Protein AF-A0AA48LGH1-F1 (afdb_monomer_lite)

Structure (mmCIF, N/CA/C/O backbone):
data_AF-A0AA48LGH1-F1
#
_entry.id   AF-A0AA48LGH1-F1
#
loop_
_atom_site.group_PDB
_atom_site.id
_atom_site.type_symbol
_atom_site.label_atom_id
_atom_site.label_alt_id
_atom_site.label_comp_id
_atom_site.label_asym_id
_atom_site.label_entity_id
_atom_site.label_seq_id
_atom_site.pdbx_PDB_ins_code
_atom_site.Cartn_x
_atom_site.Cartn_y
_atom_site.Cartn_z
_atom_site.occupancy
_atom_site.B_iso_or_equiv
_atom_site.auth_seq_id
_atom_site.auth_comp_id
_atom_site.auth_asym_id
_atom_site.auth_atom_id
_atom_site.pdbx_PDB_model_num
ATOM 1 N N . MET A 1 1 ? -14.215 4.018 -11.846 1.00 42.94 1 MET A N 1
ATOM 2 C CA . MET A 1 1 ? -12.883 3.856 -12.486 1.00 42.94 1 MET A CA 1
ATOM 3 C C . MET A 1 1 ? -11.956 3.042 -11.582 1.00 42.94 1 MET A C 1
ATOM 5 O O . MET A 1 1 ? -11.681 3.469 -10.468 1.00 42.94 1 MET A O 1
ATOM 9 N N . ARG A 1 2 ? -11.565 1.830 -12.003 1.00 57.16 2 ARG A N 1
ATOM 10 C CA . ARG A 1 2 ? -10.890 0.808 -11.172 1.00 57.16 2 ARG A CA 1
ATOM 11 C C . ARG A 1 2 ? -9.364 0.807 -11.416 1.00 57.16 2 ARG A C 1
ATOM 13 O O . ARG A 1 2 ? -8.926 0.968 -12.551 1.00 57.16 2 ARG A O 1
ATOM 20 N N . ASP A 1 3 ? -8.583 0.688 -10.341 1.00 57.31 3 ASP A N 1
ATOM 21 C CA . ASP A 1 3 ? -7.108 0.754 -10.309 1.00 57.31 3 ASP A CA 1
ATOM 22 C C . ASP A 1 3 ? -6.457 -0.442 -11.031 1.00 57.31 3 ASP A C 1
ATOM 24 O O . ASP A 1 3 ? -7.074 -1.501 -11.119 1.00 57.31 3 ASP A O 1
ATOM 28 N N . GLN A 1 4 ? -5.208 -0.312 -11.502 1.00 72.06 4 GLN A N 1
ATOM 29 C CA . GLN A 1 4 ? -4.518 -1.402 -12.219 1.00 72.06 4 GLN A CA 1
ATOM 30 C C . GLN A 1 4 ? -3.741 -2.360 -11.309 1.00 72.06 4 GLN A C 1
ATOM 32 O O . GLN A 1 4 ? -3.658 -3.547 -11.608 1.00 72.06 4 GLN A O 1
ATOM 37 N N . ILE A 1 5 ? -3.180 -1.853 -10.210 1.00 77.88 5 ILE A N 1
ATOM 38 C CA . ILE A 1 5 ? -2.507 -2.659 -9.188 1.00 77.88 5 ILE A CA 1
ATOM 39 C C . ILE A 1 5 ? -2.965 -2.142 -7.844 1.00 77.88 5 ILE A C 1
ATOM 41 O O . ILE A 1 5 ? -2.937 -0.933 -7.590 1.00 77.88 5 ILE A O 1
ATOM 45 N N . HIS A 1 6 ? -3.370 -3.062 -6.988 1.00 77.81 6 HIS A N 1
ATOM 46 C CA . HIS A 1 6 ? -3.708 -2.761 -5.621 1.00 77.81 6 HIS A CA 1
ATOM 47 C C . HIS A 1 6 ? -3.316 -3.923 -4.730 1.00 77.81 6 HIS A C 1
ATOM 49 O O . HIS A 1 6 ? -3.309 -5.068 -5.172 1.00 77.81 6 HIS A O 1
ATOM 55 N N . VAL A 1 7 ? -3.043 -3.616 -3.468 1.00 74.00 7 VAL A N 1
ATOM 56 C CA . VAL A 1 7 ? -2.908 -4.645 -2.444 1.00 74.00 7 VAL A CA 1
ATOM 57 C C . VAL A 1 7 ? -3.969 -4.420 -1.379 1.00 74.00 7 VAL A C 1
ATOM 59 O O . VAL A 1 7 ? -4.185 -3.291 -0.919 1.00 74.00 7 VAL A O 1
ATOM 62 N N . LYS A 1 8 ? -4.666 -5.505 -1.042 1.00 72.88 8 LYS A N 1
ATOM 63 C CA . LYS A 1 8 ? -5.611 -5.598 0.067 1.00 72.88 8 LYS A CA 1
ATOM 64 C C . LYS A 1 8 ? -4.950 -6.419 1.168 1.00 72.88 8 LYS A C 1
ATOM 66 O O . LYS A 1 8 ? -4.263 -7.395 0.893 1.00 72.88 8 LYS A O 1
ATOM 71 N N . ILE A 1 9 ? -5.155 -6.013 2.416 1.00 63.50 9 ILE A N 1
ATOM 72 C CA . ILE A 1 9 ? -4.633 -6.760 3.555 1.00 63.50 9 ILE A CA 1
ATOM 73 C C . ILE A 1 9 ? -5.595 -7.903 3.883 1.00 63.50 9 ILE A C 1
ATOM 75 O O . ILE A 1 9 ? -6.628 -7.688 4.509 1.00 63.50 9 ILE A O 1
ATOM 79 N N . GLU A 1 10 ? -5.260 -9.109 3.433 1.00 59.66 10 GLU A N 1
ATOM 80 C CA . GLU A 1 10 ? -5.999 -10.336 3.755 1.00 59.66 10 GLU A CA 1
ATOM 81 C C . GLU A 1 10 ? -5.718 -10.811 5.191 1.00 59.66 10 GLU A C 1
ATOM 83 O O . GLU A 1 10 ? -4.609 -10.633 5.702 1.00 59.66 10 GLU A O 1
ATOM 88 N N . GLY A 1 11 ? -6.721 -11.414 5.840 1.00 57.34 11 GLY A N 1
ATOM 89 C CA . GLY A 1 11 ? -6.654 -11.895 7.232 1.00 57.34 11 GLY A CA 1
ATOM 90 C C . GLY A 1 11 ? -7.161 -10.900 8.282 1.00 57.34 11 GLY A C 1
ATOM 91 O O . GLY A 1 11 ? -7.438 -11.281 9.415 1.00 57.34 11 GLY A O 1
ATOM 92 N N . VAL A 1 12 ? -7.373 -9.640 7.897 1.00 61.62 12 VAL A N 1
ATOM 93 C CA . VAL A 1 12 ? -7.975 -8.623 8.774 1.00 61.62 12 VAL A CA 1
ATOM 94 C C . VAL A 1 12 ? -9.488 -8.831 8.915 1.00 61.62 12 VAL A C 1
ATOM 96 O O . VAL A 1 12 ? -10.079 -8.363 9.872 1.00 61.62 12 VAL A O 1
ATOM 99 N N . GLU A 1 13 ? -10.133 -9.577 8.019 1.00 63.31 13 GLU A N 1
ATOM 100 C CA . GLU A 1 13 ? -11.598 -9.719 7.965 1.00 63.31 13 GLU A CA 1
ATOM 101 C C . GLU A 1 13 ? -12.197 -10.347 9.233 1.00 63.31 13 GLU A C 1
ATOM 103 O O . GLU A 1 13 ? -13.171 -9.821 9.770 1.00 63.31 13 GLU A O 1
ATOM 108 N N . LYS A 1 14 ? -11.562 -11.399 9.773 1.00 63.12 14 LYS A N 1
ATOM 109 C CA . LYS A 1 14 ? -11.971 -12.010 11.051 1.00 63.12 14 LYS A CA 1
ATOM 110 C C . LYS A 1 14 ? -11.767 -11.053 12.229 1.00 63.12 14 LYS A C 1
ATOM 112 O O . LYS A 1 14 ? -12.632 -10.939 13.089 1.00 63.12 14 LYS A O 1
ATOM 117 N N . ALA A 1 15 ? -10.654 -10.316 12.243 1.00 63.03 15 ALA A N 1
ATOM 118 C CA . ALA A 1 15 ? -10.395 -9.309 13.273 1.00 63.03 15 ALA A CA 1
ATOM 119 C C . ALA A 1 15 ? -11.411 -8.154 13.198 1.00 63.03 15 ALA A C 1
ATOM 121 O O . ALA A 1 15 ? -11.920 -7.704 14.219 1.00 63.03 15 ALA A O 1
ATOM 122 N N . VAL A 1 16 ? -11.749 -7.709 11.986 1.00 61.88 16 VAL A N 1
ATOM 123 C CA . VAL A 1 16 ? -12.717 -6.639 11.707 1.00 61.88 16 VAL A CA 1
ATOM 1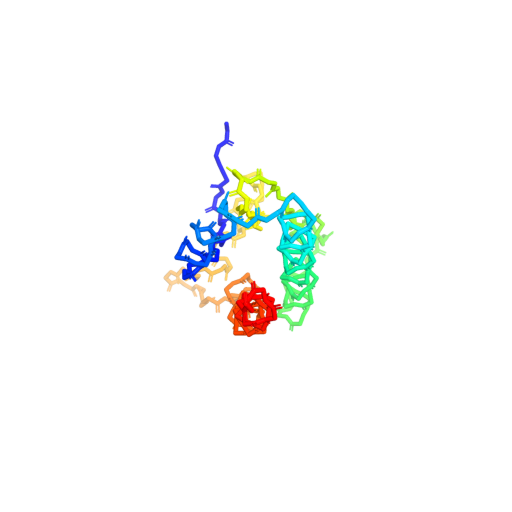24 C C . VAL A 1 16 ? -14.124 -7.007 12.150 1.00 61.88 16 VAL A C 1
ATOM 126 O O . VAL A 1 16 ? -14.825 -6.145 12.676 1.00 61.88 16 VAL A O 1
ATOM 129 N N . PHE A 1 17 ? -14.532 -8.265 11.972 1.00 60.84 17 PHE A N 1
ATOM 130 C CA . PHE A 1 17 ? -15.820 -8.747 12.465 1.00 60.84 17 PHE A CA 1
ATOM 131 C C . PHE A 1 17 ? -15.937 -8.566 13.986 1.00 60.84 17 PHE A C 1
ATOM 133 O O . PHE A 1 17 ? -16.909 -7.980 14.457 1.00 60.84 17 PHE A O 1
ATOM 140 N N . ASN A 1 18 ? -14.892 -8.931 14.732 1.00 65.31 18 ASN A N 1
ATOM 141 C CA . ASN A 1 18 ? -14.860 -8.758 16.186 1.00 65.31 18 ASN A CA 1
ATOM 142 C C . ASN A 1 18 ? -14.828 -7.274 16.593 1.00 65.31 18 ASN A C 1
ATOM 144 O O . ASN A 1 18 ? -15.471 -6.887 17.562 1.00 65.31 18 ASN A O 1
ATOM 148 N N . PHE A 1 19 ? -14.153 -6.406 15.827 1.00 65.06 19 PHE A N 1
ATOM 149 C CA . PHE A 1 19 ? -14.154 -4.962 16.102 1.00 65.06 19 PHE A CA 1
ATOM 150 C C . PHE A 1 19 ? -15.515 -4.294 15.906 1.00 65.06 19 PHE A C 1
ATOM 152 O O . PHE A 1 19 ? -15.817 -3.353 16.636 1.00 65.06 19 PHE A O 1
ATOM 159 N N . LYS A 1 20 ? -16.356 -4.768 14.977 1.00 62.97 20 LYS A N 1
ATOM 160 C CA . LYS A 1 20 ? -17.717 -4.227 14.806 1.00 62.97 20 LYS A CA 1
ATOM 161 C C . LYS A 1 20 ? -18.602 -4.432 16.040 1.00 62.97 20 LYS A C 1
ATOM 163 O O . LYS A 1 20 ? -19.533 -3.659 16.232 1.00 62.97 20 LYS A O 1
ATOM 168 N N . GLN A 1 21 ? -18.298 -5.437 16.861 1.00 65.69 21 GLN A N 1
ATOM 169 C CA . GLN A 1 21 ? -18.999 -5.723 18.116 1.00 65.69 21 GLN A CA 1
ATOM 170 C C . GLN A 1 21 ? -18.377 -5.018 19.333 1.00 65.69 21 GLN A C 1
ATOM 172 O O . GLN A 1 21 ? -18.967 -5.015 20.407 1.00 65.69 21 GLN A O 1
ATOM 177 N N . LEU A 1 22 ? -17.199 -4.405 19.176 1.00 68.38 22 LEU A N 1
ATOM 178 C CA . LEU A 1 22 ? -16.522 -3.653 20.232 1.00 68.38 22 LEU A CA 1
ATOM 179 C C . LEU A 1 22 ? -16.971 -2.185 20.264 1.00 68.38 22 LEU A C 1
ATOM 181 O O . LEU A 1 22 ? -17.486 -1.644 19.285 1.00 68.38 22 LEU A O 1
ATOM 185 N N . GLU A 1 23 ? -16.715 -1.527 21.393 1.00 72.81 23 GLU A N 1
ATOM 186 C CA . GLU A 1 23 ? -17.019 -0.114 21.640 1.00 72.81 23 GLU A CA 1
ATOM 187 C C . GLU A 1 23 ? -16.473 0.826 20.547 1.00 72.81 23 GLU A C 1
ATOM 189 O O . GLU A 1 23 ? -15.389 0.614 19.989 1.00 72.81 23 GLU A O 1
ATOM 194 N N . LYS A 1 24 ? -17.188 1.935 20.296 1.00 77.44 24 LYS A N 1
ATOM 195 C CA . LYS A 1 24 ? -16.848 2.947 19.271 1.00 77.44 24 LYS A CA 1
ATOM 196 C C . LYS A 1 24 ? -15.401 3.455 19.360 1.00 77.44 24 LYS A C 1
ATOM 198 O O . LYS A 1 24 ? -14.801 3.782 18.337 1.00 77.44 24 LYS A O 1
ATOM 203 N N . GLN A 1 25 ? -14.819 3.499 20.558 1.00 75.69 25 GLN A N 1
ATOM 204 C CA . GLN A 1 25 ? -13.441 3.945 20.763 1.00 75.69 25 GLN A CA 1
ATOM 205 C C . GLN A 1 25 ? -12.417 2.953 20.185 1.00 75.69 25 GLN A C 1
ATOM 207 O O . GLN A 1 25 ? -11.559 3.341 19.393 1.00 75.69 25 GLN A O 1
ATOM 212 N N . LYS A 1 26 ? -12.579 1.650 20.455 1.00 77.00 26 LYS A N 1
ATOM 213 C CA . LYS A 1 26 ? -11.724 0.584 19.893 1.00 77.00 26 LYS A CA 1
ATOM 214 C C . LYS A 1 26 ? -11.865 0.487 18.374 1.00 77.00 26 LYS A C 1
ATOM 216 O O . LYS A 1 26 ? -10.897 0.216 17.665 1.00 77.00 26 LYS A O 1
ATOM 221 N N . GLN A 1 27 ? -13.064 0.758 17.861 1.00 78.75 27 GLN A N 1
ATOM 222 C CA . GLN A 1 27 ? -13.314 0.866 16.427 1.00 78.75 27 GLN A CA 1
ATOM 223 C C . GLN A 1 27 ? -12.507 2.001 15.780 1.00 78.75 27 GLN A C 1
ATOM 225 O O . GLN A 1 27 ? -11.889 1.789 14.733 1.00 78.75 27 GLN A O 1
ATOM 230 N N . ALA A 1 28 ? -12.488 3.185 16.398 1.00 83.56 28 ALA A N 1
ATOM 231 C CA . ALA A 1 28 ? -11.719 4.329 15.915 1.00 83.56 28 ALA A CA 1
ATOM 232 C C . ALA A 1 28 ? -10.205 4.055 15.944 1.00 83.56 28 ALA A C 1
ATOM 234 O O . ALA A 1 28 ? -9.504 4.358 14.972 1.00 83.56 28 ALA A O 1
ATOM 235 N N . ASP A 1 29 ? -9.712 3.408 17.001 1.00 84.94 29 ASP A N 1
ATOM 236 C CA . ASP A 1 29 ? -8.303 3.024 17.123 1.00 84.94 29 ASP A CA 1
ATOM 237 C C . ASP A 1 29 ? -7.887 2.009 16.052 1.00 84.94 29 ASP A C 1
ATOM 239 O O . ASP A 1 29 ? -6.878 2.205 15.368 1.00 84.94 29 ASP A O 1
ATOM 243 N N . ALA A 1 30 ? -8.706 0.981 15.809 1.00 82.94 30 ALA A N 1
ATOM 244 C CA . ALA A 1 30 ? -8.462 0.019 14.737 1.00 82.94 30 ALA A CA 1
ATOM 245 C C . ALA A 1 30 ? -8.432 0.700 13.356 1.00 82.94 30 ALA A C 1
ATOM 247 O O . ALA A 1 30 ? -7.548 0.432 12.537 1.00 82.94 30 ALA A O 1
ATOM 248 N N . GLN A 1 31 ? -9.353 1.634 13.087 1.00 84.81 31 GLN A N 1
ATOM 249 C CA . GLN A 1 31 ? -9.348 2.408 11.840 1.00 84.81 31 GLN A CA 1
ATOM 250 C C . GLN A 1 31 ? -8.098 3.286 11.697 1.00 84.81 31 GLN A C 1
ATOM 252 O O . GLN A 1 31 ? -7.559 3.413 10.590 1.00 84.81 31 GLN A O 1
ATOM 257 N N . LYS A 1 32 ? -7.618 3.877 12.797 1.00 88.94 32 LYS A N 1
ATOM 258 C CA . LYS A 1 32 ? -6.391 4.680 12.832 1.00 88.94 32 LYS A CA 1
ATOM 259 C C . LYS A 1 32 ? -5.167 3.824 12.515 1.00 88.94 32 LYS A C 1
ATOM 261 O O . LYS A 1 32 ? -4.352 4.232 11.685 1.00 88.94 32 LYS A O 1
ATOM 266 N N . GLU A 1 33 ? -5.062 2.631 13.092 1.00 89.12 33 GLU A N 1
ATOM 267 C CA . GLU A 1 33 ? -3.959 1.706 12.805 1.00 89.12 33 GLU A CA 1
ATOM 268 C C . GLU A 1 33 ? -3.989 1.184 11.367 1.00 89.12 33 GLU A C 1
ATOM 270 O O . GLU A 1 33 ? -2.955 1.158 10.700 1.00 89.12 33 GLU A O 1
ATOM 275 N N . LEU A 1 34 ? -5.168 0.881 10.822 1.00 88.62 34 LEU A N 1
ATOM 276 C CA . LEU A 1 34 ? -5.302 0.501 9.413 1.00 88.62 34 LEU A CA 1
ATOM 277 C C . LEU A 1 34 ? -4.860 1.622 8.463 1.00 88.62 34 LEU A C 1
ATOM 279 O O . LEU A 1 34 ? -4.162 1.370 7.476 1.00 88.62 34 LEU A O 1
ATOM 283 N N . LYS A 1 35 ? -5.220 2.874 8.774 1.00 90.75 35 LYS A N 1
ATOM 284 C CA . LYS A 1 35 ? -4.775 4.047 8.011 1.00 90.75 35 LYS A CA 1
ATOM 285 C C . LYS A 1 35 ? -3.254 4.197 8.068 1.00 90.75 35 LYS A C 1
ATOM 287 O O . LYS A 1 35 ? -2.632 4.410 7.025 1.00 90.75 35 LYS A O 1
ATOM 292 N N . LYS A 1 36 ? -2.654 4.063 9.257 1.00 92.25 36 LYS A N 1
ATOM 293 C CA . LYS A 1 36 ? -1.195 4.115 9.447 1.00 92.25 36 LYS A CA 1
ATOM 294 C C . LYS A 1 36 ? -0.489 3.006 8.673 1.00 92.25 36 LYS A C 1
ATOM 296 O O . LYS A 1 36 ? 0.467 3.289 7.957 1.00 92.25 36 LYS A O 1
ATOM 301 N N . ALA A 1 37 ? -0.987 1.773 8.738 1.00 91.44 37 ALA A N 1
ATOM 302 C CA . ALA A 1 37 ? -0.425 0.655 7.989 1.00 91.44 37 ALA A CA 1
ATOM 303 C C . ALA A 1 37 ? -0.477 0.908 6.475 1.00 91.44 37 ALA A C 1
ATOM 305 O O . ALA A 1 37 ? 0.526 0.737 5.787 1.00 91.44 37 ALA A O 1
ATOM 306 N N . ALA A 1 38 ? -1.596 1.415 5.949 1.00 92.69 38 ALA A N 1
ATOM 307 C CA . ALA A 1 38 ? -1.690 1.790 4.538 1.00 92.69 38 ALA A CA 1
ATOM 308 C C . ALA A 1 38 ? -0.696 2.906 4.153 1.00 92.69 38 ALA A C 1
ATOM 310 O O . ALA A 1 38 ? -0.095 2.863 3.076 1.00 92.69 38 ALA A O 1
ATOM 311 N N . GLN A 1 39 ? -0.496 3.902 5.023 1.00 94.12 39 GLN A N 1
ATOM 312 C CA . GLN A 1 39 ? 0.504 4.956 4.820 1.00 94.12 39 GLN A CA 1
ATOM 313 C C . GLN A 1 39 ? 1.937 4.411 4.854 1.00 94.12 39 GLN A C 1
ATOM 315 O O . GLN A 1 39 ? 2.753 4.815 4.024 1.00 94.12 39 GLN A O 1
ATOM 320 N N . SER A 1 40 ? 2.226 3.471 5.754 1.00 94.62 40 SER A N 1
ATOM 321 C CA . SER A 1 40 ? 3.520 2.793 5.848 1.00 94.62 40 SER A CA 1
ATOM 322 C C . SER A 1 40 ? 3.812 1.970 4.591 1.00 94.62 40 SER A C 1
ATOM 324 O O . SER A 1 40 ? 4.850 2.164 3.961 1.00 94.62 40 SER A O 1
ATOM 326 N N . ILE A 1 41 ? 2.844 1.174 4.114 1.00 94.69 41 ILE A N 1
ATOM 327 C CA . ILE A 1 41 ? 2.950 0.447 2.836 1.00 94.69 41 ILE A CA 1
ATOM 328 C C . ILE A 1 41 ? 3.240 1.422 1.696 1.00 94.69 41 ILE A C 1
ATOM 330 O O . ILE A 1 41 ? 4.148 1.191 0.903 1.00 94.69 41 ILE A O 1
ATOM 334 N N . ARG A 1 42 ? 2.519 2.548 1.616 1.00 94.88 42 ARG A N 1
ATOM 335 C CA . ARG A 1 42 ? 2.784 3.580 0.601 1.00 94.88 42 ARG A CA 1
ATOM 336 C C . ARG A 1 42 ? 4.208 4.136 0.712 1.00 94.88 42 ARG A C 1
ATOM 338 O O . ARG A 1 42 ? 4.845 4.333 -0.321 1.00 94.88 42 ARG A O 1
ATOM 345 N N . LYS A 1 43 ? 4.701 4.423 1.920 1.00 95.44 43 LYS A N 1
ATOM 346 C CA . LYS A 1 43 ? 6.062 4.941 2.149 1.00 95.44 43 LYS A CA 1
ATOM 347 C C . LYS A 1 43 ? 7.113 3.926 1.694 1.00 95.44 43 LYS A C 1
ATOM 349 O O . LYS A 1 43 ? 7.983 4.278 0.900 1.00 95.44 43 LYS A O 1
ATOM 354 N N . ASN A 1 44 ? 6.973 2.673 2.113 1.00 95.25 44 ASN A N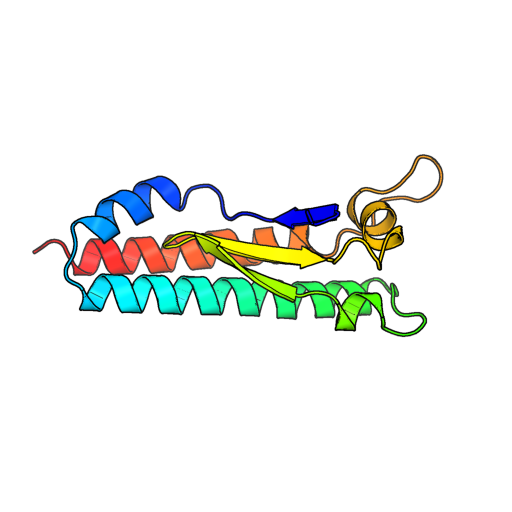 1
ATOM 355 C CA . ASN A 1 44 ? 7.889 1.590 1.760 1.00 95.25 44 ASN A CA 1
ATOM 356 C C . ASN A 1 44 ? 7.846 1.286 0.260 1.00 95.25 44 ASN A C 1
ATOM 358 O O . ASN A 1 44 ? 8.887 1.139 -0.368 1.00 95.25 44 ASN A O 1
ATOM 362 N N . ALA A 1 45 ? 6.666 1.313 -0.360 1.00 94.69 45 ALA A N 1
ATOM 363 C CA . ALA A 1 45 ? 6.535 1.129 -1.801 1.00 94.69 45 ALA A CA 1
ATOM 364 C C . ALA A 1 45 ? 7.265 2.231 -2.588 1.00 94.69 45 ALA A C 1
ATOM 366 O O . ALA A 1 45 ? 7.928 1.946 -3.582 1.00 94.69 45 ALA A O 1
ATOM 367 N N . LYS A 1 46 ? 7.221 3.489 -2.124 1.00 94.81 46 LYS A N 1
ATOM 368 C CA . LYS A 1 46 ? 8.012 4.580 -2.723 1.00 94.81 46 LYS A CA 1
ATOM 369 C C . LYS A 1 46 ? 9.516 4.379 -2.546 1.00 94.81 46 LYS A C 1
ATOM 371 O O . LYS A 1 46 ? 10.266 4.679 -3.472 1.00 94.81 46 LYS A O 1
ATOM 376 N N . ALA A 1 47 ? 9.952 3.892 -1.385 1.00 94.50 47 ALA A N 1
ATOM 377 C CA . ALA A 1 47 ? 11.355 3.566 -1.144 1.00 94.50 47 ALA A CA 1
ATOM 378 C C . ALA A 1 47 ? 11.825 2.438 -2.076 1.00 94.50 47 ALA A C 1
ATOM 380 O O . ALA A 1 47 ? 12.855 2.582 -2.726 1.00 94.50 47 ALA A O 1
ATOM 381 N N . ASN A 1 48 ? 11.014 1.393 -2.249 1.00 94.00 48 ASN A N 1
ATOM 382 C CA . ASN A 1 48 ? 11.296 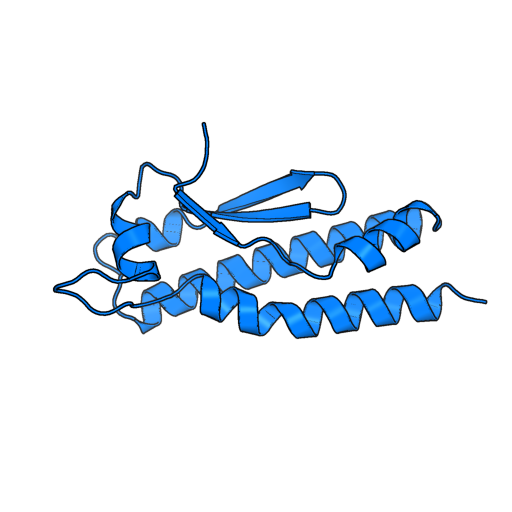0.287 -3.164 1.00 94.00 48 ASN A CA 1
ATOM 383 C C . ASN A 1 48 ? 11.419 0.752 -4.622 1.00 94.00 48 ASN A C 1
ATOM 385 O O . ASN A 1 48 ? 12.327 0.318 -5.324 1.00 94.00 48 ASN A O 1
ATOM 389 N N . VAL A 1 49 ? 10.552 1.666 -5.077 1.00 93.19 49 VAL A N 1
ATOM 390 C CA . VAL A 1 49 ? 10.660 2.272 -6.419 1.00 93.19 49 VAL A CA 1
ATOM 391 C C . VAL A 1 49 ? 12.018 2.952 -6.613 1.00 93.19 49 VAL A C 1
ATOM 393 O O . VAL A 1 49 ? 12.639 2.782 -7.660 1.00 93.19 49 VAL A O 1
ATOM 396 N N . ARG A 1 50 ? 12.499 3.691 -5.604 1.00 92.00 50 ARG A N 1
ATOM 397 C CA . ARG A 1 50 ? 13.809 4.360 -5.649 1.00 92.00 50 ARG A CA 1
ATOM 398 C C . ARG A 1 50 ? 14.958 3.356 -5.631 1.00 92.00 50 ARG A C 1
ATOM 400 O O . ARG A 1 50 ? 15.809 3.409 -6.507 1.00 92.00 50 ARG A O 1
ATOM 407 N N . ALA A 1 51 ? 14.933 2.413 -4.692 1.00 92.19 51 ALA A N 1
ATOM 408 C CA . ALA A 1 51 ? 15.973 1.399 -4.532 1.00 92.19 51 ALA A CA 1
ATOM 409 C C . ALA A 1 51 ? 16.139 0.514 -5.779 1.00 92.19 51 ALA A C 1
ATOM 411 O O . ALA A 1 51 ? 17.239 0.078 -6.089 1.00 92.19 51 ALA A O 1
ATOM 412 N N . LYS A 1 52 ? 15.054 0.275 -6.527 1.00 90.31 52 LYS A N 1
ATOM 413 C CA . LYS A 1 52 ? 15.063 -0.541 -7.753 1.00 90.31 52 LYS A CA 1
ATOM 414 C C . LYS A 1 52 ? 15.377 0.245 -9.031 1.00 90.31 52 LYS A C 1
ATOM 416 O O . LYS A 1 52 ? 15.242 -0.308 -10.125 1.00 90.31 52 LYS A O 1
ATOM 421 N N . GLY A 1 53 ? 15.738 1.525 -8.913 1.00 88.31 53 GLY A N 1
ATOM 422 C CA . GLY A 1 53 ? 16.051 2.382 -10.058 1.00 88.31 53 GLY A CA 1
ATOM 423 C C . GLY A 1 53 ? 14.856 2.635 -10.982 1.00 88.31 53 GLY A C 1
ATOM 424 O O . GLY A 1 53 ? 15.032 2.927 -12.158 1.00 88.31 53 GLY A O 1
ATOM 425 N N . LEU A 1 54 ? 13.620 2.526 -10.480 1.00 86.69 54 LEU A N 1
ATOM 426 C CA . LEU A 1 54 ? 12.390 2.745 -11.259 1.00 86.69 54 LEU A CA 1
ATOM 427 C C . LEU A 1 54 ? 12.012 4.237 -11.346 1.00 86.69 54 LEU A C 1
ATOM 429 O O . LEU A 1 54 ? 10.838 4.600 -11.463 1.00 86.69 54 LEU A O 1
ATOM 433 N N . VAL A 1 55 ? 13.005 5.117 -11.232 1.00 83.81 55 VAL A N 1
ATOM 434 C CA . VAL A 1 55 ? 12.837 6.567 -11.175 1.00 83.81 55 VAL A CA 1
ATOM 435 C C . VAL A 1 55 ? 13.378 7.153 -12.468 1.00 83.81 55 VAL A C 1
ATOM 437 O O . VAL A 1 55 ? 14.575 7.352 -12.606 1.00 83.81 55 VAL A O 1
ATOM 440 N N . ASN A 1 56 ? 12.476 7.412 -13.413 1.00 77.75 56 ASN A N 1
ATOM 441 C CA . ASN A 1 56 ? 12.779 8.246 -14.573 1.00 77.75 56 ASN A CA 1
ATOM 442 C C . ASN A 1 56 ? 12.357 9.696 -14.258 1.00 77.75 56 ASN A C 1
ATOM 444 O O . ASN A 1 56 ? 13.128 10.464 -13.702 1.00 77.75 56 ASN A O 1
ATOM 448 N N . THR A 1 57 ? 11.071 10.021 -14.404 1.00 83.69 57 THR A N 1
ATOM 449 C CA . THR A 1 57 ? 10.495 11.327 -14.005 1.00 83.69 57 THR A CA 1
ATOM 450 C C . THR A 1 57 ? 9.992 11.366 -12.552 1.00 83.69 57 THR A C 1
ATOM 452 O O . THR A 1 57 ? 9.453 12.365 -12.067 1.00 83.69 57 THR A O 1
ATOM 455 N N . GLY A 1 58 ? 10.085 10.233 -11.845 1.00 88.75 58 GLY A N 1
ATOM 456 C CA . GLY A 1 58 ? 9.520 10.036 -10.506 1.00 88.75 58 GLY A CA 1
ATOM 457 C C . GLY A 1 58 ? 7.995 9.878 -10.462 1.00 88.75 58 GLY A C 1
ATOM 458 O O . GLY A 1 58 ? 7.443 9.695 -9.371 1.00 88.75 58 GLY A O 1
ATOM 459 N N . GLU A 1 59 ? 7.314 9.891 -11.612 1.00 91.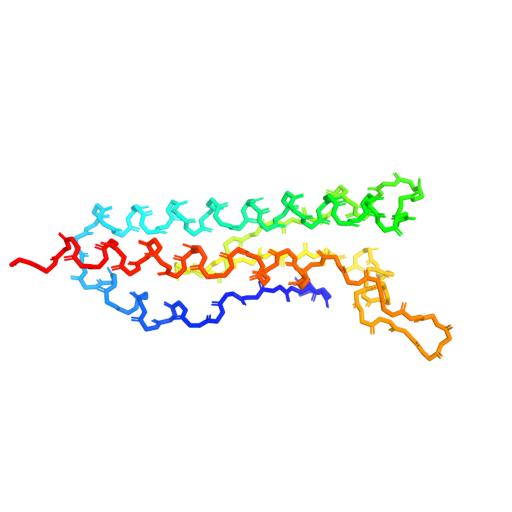19 59 GLU A N 1
ATOM 460 C CA . GLU A 1 59 ? 5.850 9.864 -11.713 1.00 91.19 59 GLU A CA 1
ATOM 461 C C . GLU A 1 59 ? 5.231 8.638 -11.020 1.00 91.19 59 GLU A C 1
ATOM 463 O O . GLU A 1 59 ? 4.244 8.771 -10.291 1.00 91.19 59 GLU A O 1
ATOM 468 N N . LEU A 1 60 ? 5.855 7.459 -11.135 1.00 91.19 60 LEU A N 1
ATOM 469 C CA . LEU A 1 60 ? 5.431 6.251 -10.421 1.00 91.19 60 LEU A CA 1
ATOM 470 C C . LEU A 1 60 ? 5.372 6.480 -8.903 1.00 91.19 60 LEU A C 1
ATOM 472 O O . LEU A 1 60 ? 4.334 6.269 -8.278 1.00 91.19 60 LEU A O 1
ATOM 476 N N . SER A 1 61 ? 6.456 6.990 -8.313 1.00 91.44 61 SER A N 1
ATOM 477 C CA . SER A 1 61 ? 6.552 7.223 -6.866 1.00 91.44 61 SER A CA 1
ATOM 478 C C . SER A 1 61 ? 5.578 8.302 -6.371 1.00 91.44 61 SER A C 1
ATOM 480 O O . SER A 1 61 ? 5.043 8.211 -5.261 1.00 91.44 61 SER A O 1
ATOM 482 N N . LYS A 1 62 ? 5.298 9.324 -7.192 1.00 93.00 62 LYS A N 1
ATOM 483 C CA . LYS A 1 62 ? 4.320 10.379 -6.884 1.00 93.00 62 LYS A CA 1
ATOM 484 C C . LYS A 1 62 ? 2.895 9.823 -6.852 1.00 93.00 62 LYS A C 1
ATOM 486 O O . LYS A 1 62 ? 2.085 10.267 -6.040 1.00 93.00 62 LYS A O 1
ATOM 491 N N . ASN A 1 63 ? 2.616 8.800 -7.659 1.00 94.19 63 ASN A N 1
ATOM 492 C CA . ASN A 1 63 ? 1.280 8.248 -7.863 1.00 94.19 63 ASN A CA 1
ATOM 493 C C . ASN A 1 63 ? 0.928 7.009 -7.040 1.00 94.19 63 ASN A C 1
ATOM 495 O O . ASN A 1 63 ? -0.194 6.525 -7.162 1.00 94.19 63 ASN A O 1
ATOM 499 N N . ILE A 1 64 ? 1.806 6.522 -6.163 1.00 94.06 64 ILE A N 1
ATOM 500 C CA . ILE A 1 64 ? 1.411 5.518 -5.166 1.00 94.06 64 ILE A CA 1
ATOM 501 C C . ILE A 1 64 ? 0.480 6.191 -4.152 1.00 94.06 64 ILE A C 1
ATOM 503 O O . ILE A 1 64 ? 0.906 7.045 -3.363 1.00 94.06 64 ILE A O 1
ATOM 507 N N . ARG A 1 65 ? -0.800 5.818 -4.193 1.00 93.50 65 ARG A N 1
ATOM 508 C CA . ARG A 1 65 ? -1.888 6.438 -3.429 1.00 93.50 65 ARG A CA 1
ATOM 509 C C . ARG A 1 65 ? -2.515 5.444 -2.465 1.00 93.50 65 ARG A C 1
ATOM 511 O O . ARG A 1 65 ? -2.406 4.232 -2.621 1.00 93.50 65 ARG A O 1
ATOM 518 N N . THR A 1 66 ? -3.199 5.986 -1.468 1.00 92.75 66 THR A N 1
ATOM 519 C CA . THR A 1 66 ? -4.022 5.228 -0.528 1.00 92.75 66 THR A CA 1
ATOM 520 C C . THR A 1 66 ? -5.463 5.708 -0.629 1.00 92.75 66 THR A C 1
ATOM 522 O O . THR A 1 66 ? -5.707 6.891 -0.861 1.00 92.75 66 THR A O 1
ATOM 525 N N . ARG A 1 67 ? -6.430 4.805 -0.472 1.00 89.56 67 ARG A N 1
ATOM 526 C CA . ARG A 1 67 ? -7.848 5.159 -0.324 1.00 89.56 67 ARG A CA 1
ATOM 527 C C . ARG A 1 67 ? -8.548 4.231 0.656 1.00 89.56 67 ARG A C 1
ATOM 529 O O . ARG A 1 67 ? -8.166 3.066 0.769 1.00 89.56 67 ARG A O 1
ATOM 536 N N . LYS A 1 68 ? -9.586 4.732 1.326 1.00 86.75 68 LYS A N 1
ATOM 537 C CA . LYS A 1 68 ? -10.535 3.885 2.057 1.00 86.75 68 LYS A CA 1
ATOM 538 C C . LYS A 1 68 ? -11.358 3.112 1.017 1.00 86.75 68 LYS A C 1
ATOM 540 O O . LYS A 1 68 ? -11.851 3.708 0.065 1.00 86.75 68 LYS A O 1
ATOM 545 N N . ALA A 1 69 ? -11.414 1.791 1.145 1.00 81.88 69 ALA A N 1
ATOM 546 C CA . ALA A 1 69 ? -12.149 0.901 0.241 1.00 81.88 69 ALA A CA 1
ATOM 547 C C . ALA A 1 69 ? -13.455 0.375 0.862 1.00 81.88 69 ALA A C 1
ATOM 549 O O . ALA A 1 69 ? -14.298 -0.145 0.144 1.00 81.88 69 ALA A O 1
ATOM 550 N N . GLY A 1 70 ? -13.608 0.517 2.178 1.00 78.44 70 GLY A N 1
ATOM 551 C CA . GLY A 1 70 ? -14.776 0.123 2.956 1.00 78.44 70 GLY A CA 1
ATOM 552 C C . GLY A 1 70 ? -14.491 0.332 4.440 1.00 78.44 70 GLY A C 1
ATOM 553 O O . GLY A 1 70 ? -13.413 0.819 4.808 1.00 78.44 70 GLY A O 1
ATOM 554 N N . ASP A 1 71 ? -15.430 -0.040 5.301 1.00 71.50 71 ASP A N 1
ATOM 555 C CA . ASP A 1 71 ? -15.179 -0.003 6.738 1.00 71.50 71 ASP A CA 1
ATOM 556 C C . ASP A 1 71 ? -14.096 -1.011 7.103 1.00 71.50 71 ASP A C 1
ATOM 558 O O . ASP A 1 71 ? -14.115 -2.168 6.684 1.00 71.50 71 ASP A O 1
ATOM 562 N N . TYR A 1 72 ? -13.085 -0.511 7.814 1.00 75.25 72 TYR A N 1
ATOM 563 C CA . TYR A 1 72 ? -11.865 -1.243 8.156 1.00 75.25 72 TYR A CA 1
ATOM 564 C C . TYR A 1 72 ? -11.082 -1.807 6.960 1.00 75.25 72 TYR A C 1
ATOM 566 O O . TYR A 1 72 ? -10.301 -2.745 7.100 1.00 75.25 72 TYR A O 1
ATOM 574 N N . SER A 1 73 ? -11.246 -1.216 5.776 1.00 81.12 73 SER A N 1
ATOM 575 C CA . SER A 1 73 ? -10.516 -1.618 4.577 1.00 81.12 73 SER A CA 1
ATOM 576 C C . SER A 1 73 ? -9.833 -0.419 3.937 1.00 81.12 73 SER A C 1
ATOM 578 O O . SER A 1 73 ? -10.483 0.525 3.485 1.00 81.12 73 SER A O 1
ATOM 580 N N . TYR A 1 74 ? -8.507 -0.482 3.842 1.00 87.31 74 TYR A N 1
ATOM 581 C CA . TYR A 1 74 ? -7.701 0.473 3.090 1.00 87.31 74 TYR A CA 1
ATOM 582 C C . TYR A 1 74 ? -7.036 -0.217 1.910 1.00 87.31 74 TYR A C 1
ATOM 584 O O . TYR A 1 74 ? -6.635 -1.376 1.980 1.00 87.31 74 TYR A O 1
ATOM 592 N N . ARG A 1 75 ? -6.914 0.527 0.815 1.00 89.81 75 ARG A N 1
ATOM 593 C CA . ARG A 1 75 ? -6.267 0.081 -0.410 1.00 89.81 75 ARG A CA 1
ATOM 594 C C . ARG A 1 75 ? -5.088 0.980 -0.717 1.00 89.81 75 ARG A C 1
ATOM 596 O O . ARG A 1 75 ? -5.247 2.201 -0.772 1.00 89.81 75 ARG A O 1
ATOM 603 N N . VAL A 1 76 ? -3.938 0.370 -0.976 1.00 93.00 76 VAL A N 1
ATOM 604 C CA . VAL A 1 76 ? -2.785 1.049 -1.575 1.00 93.00 76 VAL A CA 1
ATOM 605 C C . VAL A 1 76 ? -2.737 0.663 -3.043 1.00 93.00 76 VAL A C 1
ATOM 607 O O . VAL A 1 76 ? -2.829 -0.522 -3.361 1.00 93.00 76 VAL A O 1
ATOM 610 N N . TYR A 1 77 ? -2.674 1.650 -3.932 1.00 92.88 77 TYR A N 1
ATOM 611 C CA . TYR A 1 77 ? -2.817 1.421 -5.366 1.00 92.88 77 TYR A CA 1
ATOM 612 C C . TYR A 1 77 ? -2.008 2.403 -6.208 1.00 92.88 77 TYR A C 1
ATOM 614 O O . TYR A 1 77 ? -1.631 3.489 -5.756 1.00 92.88 77 TYR A O 1
ATOM 622 N N . VAL A 1 78 ? -1.806 2.016 -7.468 1.00 93.50 78 VAL A N 1
ATOM 623 C CA . VAL A 1 78 ? -1.301 2.898 -8.521 1.00 93.50 78 VAL A CA 1
ATOM 624 C C . VAL A 1 78 ? -2.425 3.168 -9.539 1.00 93.50 78 VAL A C 1
ATOM 626 O O . VAL A 1 78 ? -3.048 2.221 -10.032 1.00 93.50 78 VAL A O 1
ATOM 629 N N . PRO A 1 79 ? -2.737 4.442 -9.846 1.00 91.75 79 PRO A N 1
ATOM 630 C CA . PRO A 1 79 ? -3.733 4.813 -10.847 1.00 91.75 79 PRO A CA 1
ATOM 631 C C . PRO A 1 79 ? -3.409 4.265 -12.243 1.00 91.75 79 PRO A C 1
ATOM 633 O O . PRO A 1 79 ? -2.253 4.275 -12.659 1.00 91.75 79 PRO A O 1
ATOM 636 N N . LYS A 1 80 ? -4.448 3.909 -13.014 1.00 88.19 80 LYS A N 1
ATOM 637 C CA . LYS A 1 80 ? -4.328 3.353 -14.379 1.00 88.19 80 LYS A CA 1
ATOM 638 C C . LYS A 1 80 ? -3.545 4.245 -15.357 1.00 88.19 80 LYS A C 1
ATOM 640 O O . LYS A 1 80 ? -2.936 3.720 -16.279 1.00 88.19 80 LYS A O 1
ATOM 645 N N . ARG A 1 81 ? -3.521 5.570 -15.145 1.00 90.75 81 ARG A N 1
ATOM 646 C CA . ARG A 1 81 ? -2.716 6.505 -15.958 1.00 90.75 81 ARG A CA 1
ATOM 647 C C . ARG A 1 81 ? -1.220 6.163 -15.954 1.00 90.75 81 ARG A C 1
ATOM 649 O O . ARG A 1 81 ? -0.525 6.451 -16.916 1.00 90.75 81 ARG A O 1
ATOM 656 N N . ILE A 1 82 ? -0.733 5.514 -14.893 1.00 92.38 82 ILE A N 1
ATOM 657 C CA . ILE A 1 82 ? 0.637 4.999 -14.798 1.00 92.38 82 ILE A CA 1
ATOM 658 C C . ILE A 1 82 ? 0.631 3.539 -15.253 1.00 92.38 82 ILE A C 1
ATOM 660 O O . ILE A 1 82 ? 0.878 2.621 -14.472 1.00 92.38 82 ILE A O 1
ATOM 664 N N . PHE A 1 83 ? 0.281 3.325 -16.521 1.00 89.38 83 PHE A N 1
ATOM 665 C CA . PHE A 1 83 ? -0.007 1.991 -17.053 1.00 89.38 83 PHE A CA 1
ATOM 666 C C . PHE A 1 83 ? 1.182 1.024 -16.913 1.00 89.38 83 PHE A C 1
ATOM 668 O O . PHE A 1 83 ? 1.016 -0.170 -16.662 1.00 89.38 83 PHE A O 1
ATOM 675 N N . TYR A 1 84 ? 2.400 1.559 -17.024 1.00 90.25 84 TYR A N 1
ATOM 676 C CA . TYR A 1 84 ? 3.637 0.790 -16.975 1.00 90.25 84 TYR A CA 1
ATOM 677 C C . TYR A 1 84 ? 3.970 0.248 -15.579 1.00 90.25 84 TYR A C 1
ATOM 679 O O . TYR A 1 84 ? 4.802 -0.649 -15.452 1.00 90.25 84 TYR A O 1
ATOM 687 N N . ALA A 1 85 ? 3.314 0.746 -14.522 1.00 92.69 85 ALA A N 1
ATOM 688 C CA . ALA A 1 85 ? 3.535 0.273 -13.158 1.00 92.69 85 ALA A CA 1
ATOM 689 C C . ALA A 1 85 ? 3.305 -1.240 -13.033 1.00 92.69 85 ALA A C 1
ATOM 691 O O . ALA A 1 85 ? 4.020 -1.912 -12.293 1.00 92.69 85 ALA A O 1
ATOM 692 N N . ARG A 1 86 ? 2.322 -1.783 -13.772 1.00 92.38 86 ARG A N 1
ATOM 693 C CA . ARG A 1 86 ? 1.961 -3.208 -13.709 1.00 92.38 86 ARG A CA 1
ATOM 694 C C . ARG A 1 86 ? 3.074 -4.095 -14.238 1.00 92.38 86 ARG A C 1
ATOM 696 O O . ARG A 1 86 ? 3.343 -5.137 -13.652 1.00 92.38 86 ARG A O 1
ATOM 703 N N . PHE A 1 87 ? 3.722 -3.660 -15.309 1.00 92.75 87 PHE A N 1
ATOM 704 C CA . PHE A 1 87 ? 4.824 -4.392 -15.917 1.00 92.75 87 PHE A CA 1
ATOM 705 C C . PHE A 1 87 ? 6.052 -4.412 -15.011 1.00 92.75 87 PHE A C 1
ATOM 707 O O . PHE A 1 87 ? 6.740 -5.423 -14.958 1.00 92.75 87 PHE A O 1
ATOM 714 N N . TRP A 1 88 ? 6.295 -3.347 -14.240 1.00 93.56 88 TRP A N 1
ATOM 715 C CA . TRP A 1 88 ? 7.344 -3.381 -13.222 1.00 93.56 88 TRP A CA 1
ATOM 716 C C . TRP A 1 88 ? 6.987 -4.271 -12.038 1.00 93.56 88 TRP A C 1
ATOM 718 O O . TRP A 1 88 ? 7.853 -4.989 -11.555 1.00 93.56 88 TRP A O 1
ATOM 728 N N . GLU A 1 89 ? 5.733 -4.267 -11.590 1.00 92.88 89 GLU A N 1
ATOM 729 C CA . GLU A 1 89 ? 5.331 -5.082 -10.442 1.00 92.88 89 GLU A CA 1
ATOM 730 C C . GLU A 1 89 ? 5.349 -6.586 -10.748 1.00 92.88 89 GLU A C 1
ATOM 732 O O . GLU A 1 89 ? 5.869 -7.363 -9.953 1.00 92.88 89 GLU A O 1
ATOM 737 N N . LEU A 1 90 ? 4.791 -6.991 -11.894 1.00 93.38 90 LEU A N 1
ATOM 738 C CA . LEU A 1 90 ? 4.594 -8.399 -12.262 1.00 93.38 90 LEU A CA 1
ATOM 739 C C . LEU A 1 90 ? 5.685 -8.950 -13.186 1.00 93.38 90 LEU A C 1
ATOM 741 O O . LEU A 1 90 ? 5.812 -10.162 -13.327 1.00 93.38 90 LEU A O 1
ATOM 745 N N . GLY A 1 91 ? 6.459 -8.077 -13.825 1.00 93.44 91 GLY A N 1
ATOM 746 C CA . GLY A 1 91 ? 7.346 -8.464 -14.914 1.00 93.44 91 GLY A CA 1
ATOM 747 C C . GLY A 1 91 ? 6.603 -8.675 -16.234 1.00 93.44 91 GLY A C 1
ATOM 748 O O . GLY A 1 91 ? 5.381 -8.555 -16.349 1.00 93.44 91 GLY A O 1
ATOM 749 N N . THR A 1 92 ? 7.381 -8.965 -17.267 1.00 93.06 92 THR A N 1
ATOM 750 C CA . THR A 1 92 ? 6.936 -9.314 -18.619 1.00 93.06 92 THR A CA 1
ATOM 751 C C . THR A 1 92 ? 7.815 -10.447 -19.143 1.00 93.06 92 THR A C 1
ATOM 753 O O . THR A 1 92 ? 8.838 -10.764 -18.543 1.00 93.06 92 THR A O 1
ATOM 756 N N . LYS A 1 93 ? 7.478 -11.019 -20.304 1.00 94.12 93 LYS A N 1
ATOM 757 C CA . LYS A 1 93 ? 8.302 -12.066 -20.934 1.00 94.12 93 LYS A CA 1
ATOM 758 C C . LYS A 1 93 ? 9.770 -11.650 -21.134 1.00 94.12 93 LYS A C 1
ATOM 760 O O . LYS A 1 93 ? 10.645 -12.501 -21.069 1.00 94.12 93 LYS A O 1
ATOM 765 N N . ARG A 1 94 ? 10.033 -10.365 -21.410 1.00 93.50 94 ARG A N 1
ATOM 766 C CA . ARG A 1 94 ? 11.380 -9.846 -21.718 1.00 93.50 94 ARG A CA 1
ATOM 767 C C . ARG A 1 94 ? 12.053 -9.135 -20.543 1.00 93.50 94 ARG A C 1
ATOM 769 O O . ARG A 1 94 ? 13.272 -9.161 -20.455 1.00 93.50 94 ARG A O 1
ATOM 776 N N . ASN A 1 95 ? 11.276 -8.533 -19.641 1.00 90.88 95 ASN A N 1
ATOM 777 C CA . ASN A 1 95 ? 11.801 -7.838 -18.465 1.00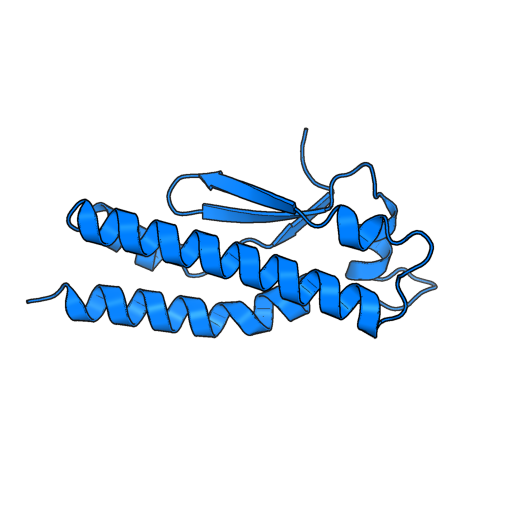 90.88 95 ASN A CA 1
ATOM 778 C C . ASN A 1 95 ? 11.353 -8.530 -17.172 1.00 90.88 95 ASN A C 1
ATOM 780 O O . ASN A 1 95 ? 10.142 -8.634 -16.954 1.00 90.88 95 ASN A O 1
ATOM 784 N N . PRO A 1 96 ? 12.281 -8.916 -16.278 1.00 93.75 96 PRO A N 1
ATOM 785 C CA . PRO A 1 96 ? 11.930 -9.525 -15.001 1.00 93.75 96 PRO A CA 1
ATOM 786 C C . PRO A 1 96 ? 11.172 -8.552 -14.089 1.00 93.75 96 PRO A C 1
ATOM 788 O O . PRO A 1 96 ? 11.287 -7.326 -14.205 1.00 93.75 96 PRO A O 1
ATOM 791 N N . ALA A 1 97 ? 10.405 -9.113 -13.153 1.00 95.12 97 ALA A N 1
ATOM 792 C CA . ALA A 1 97 ? 9.640 -8.344 -12.182 1.00 95.12 97 ALA A CA 1
ATOM 793 C C . ALA A 1 97 ? 10.563 -7.543 -11.249 1.00 95.12 97 ALA A C 1
ATOM 795 O O . ALA A 1 97 ? 11.503 -8.066 -10.651 1.00 95.12 97 ALA A O 1
ATOM 796 N N . LYS A 1 98 ? 10.240 -6.265 -11.062 1.00 94.81 98 LYS A N 1
ATOM 797 C CA . LYS A 1 98 ? 10.843 -5.363 -10.076 1.00 94.81 98 LYS A CA 1
ATOM 798 C C . LYS A 1 98 ? 9.760 -4.924 -9.081 1.00 94.81 98 LYS A C 1
ATOM 800 O O . LYS A 1 98 ? 9.430 -3.738 -9.023 1.00 94.81 98 LYS A O 1
ATOM 805 N N . PRO A 1 99 ? 9.213 -5.857 -8.275 1.00 94.94 99 PRO A N 1
ATOM 806 C CA . PRO A 1 99 ? 8.059 -5.577 -7.432 1.00 94.94 99 PRO A CA 1
ATOM 807 C C . PRO A 1 99 ? 8.400 -4.519 -6.389 1.00 94.94 99 PRO A C 1
ATOM 809 O O . PRO A 1 99 ? 9.459 -4.579 -5.758 1.00 94.94 99 PRO A O 1
ATOM 812 N N . PHE A 1 100 ? 7.515 -3.550 -6.209 1.00 94.56 100 PHE A N 1
ATOM 813 C CA . PHE A 1 100 ? 7.662 -2.456 -5.258 1.00 94.56 100 PHE A CA 1
ATOM 814 C C . PHE A 1 100 ? 6.503 -2.413 -4.260 1.00 94.56 100 PHE A C 1
ATOM 816 O O . PHE A 1 100 ? 6.718 -2.029 -3.108 1.00 94.56 100 PHE A O 1
ATOM 823 N N . LEU A 1 101 ? 5.302 -2.833 -4.666 1.00 93.75 101 LEU A N 1
ATOM 824 C CA . LEU A 1 101 ? 4.096 -2.769 -3.844 1.00 93.75 101 LEU A CA 1
ATOM 825 C C . LEU A 1 101 ? 3.918 -4.025 -2.977 1.00 93.75 101 LEU A C 1
ATOM 827 O O . LEU A 1 101 ? 3.716 -3.904 -1.769 1.00 93.75 101 LEU A O 1
ATOM 831 N N . PHE A 1 102 ? 4.055 -5.217 -3.559 1.00 92.75 102 PHE A N 1
ATOM 832 C CA . PHE A 1 102 ? 4.010 -6.503 -2.857 1.00 92.75 102 PHE A CA 1
ATOM 833 C C . PHE A 1 102 ? 5.030 -6.621 -1.718 1.00 92.75 102 PHE A C 1
ATOM 835 O O . PHE A 1 102 ? 4.621 -6.950 -0.604 1.00 92.75 102 PHE A O 1
ATOM 842 N N . PRO A 1 103 ? 6.329 -6.310 -1.906 1.00 94.75 103 PRO A N 1
ATOM 843 C CA . PRO A 1 103 ? 7.285 -6.387 -0.803 1.00 94.75 103 PRO A CA 1
ATOM 844 C C . PRO A 1 103 ? 6.943 -5.411 0.328 1.00 94.75 103 PRO A C 1
ATOM 846 O O . PRO A 1 103 ? 7.039 -5.769 1.499 1.00 94.75 103 PRO A O 1
ATOM 849 N N . ALA A 1 104 ? 6.466 -4.204 0.001 1.00 94.38 104 ALA A N 1
ATOM 850 C CA . ALA A 1 104 ? 6.030 -3.237 1.008 1.00 94.38 104 ALA A CA 1
ATOM 851 C C . ALA A 1 104 ? 4.824 -3.742 1.817 1.00 94.38 104 ALA A C 1
ATOM 853 O O . ALA A 1 104 ? 4.742 -3.505 3.022 1.00 94.38 104 ALA A O 1
ATOM 854 N N . TYR A 1 105 ? 3.902 -4.447 1.163 1.00 92.81 105 TYR A N 1
ATOM 855 C CA . TYR A 1 105 ? 2.785 -5.103 1.827 1.00 92.81 105 TYR A CA 1
ATOM 856 C C . TYR A 1 105 ? 3.237 -6.240 2.749 1.00 92.81 105 TYR A C 1
ATOM 858 O O . TYR A 1 105 ? 2.822 -6.270 3.906 1.00 92.81 105 TYR A O 1
ATOM 866 N N . ASN A 1 106 ? 4.102 -7.134 2.266 1.00 91.88 106 ASN A N 1
ATOM 867 C CA . ASN A 1 106 ? 4.549 -8.304 3.025 1.00 91.88 106 ASN A CA 1
ATOM 868 C C . ASN A 1 106 ? 5.280 -7.918 4.314 1.00 91.88 106 ASN A C 1
ATOM 870 O O . ASN A 1 106 ? 5.088 -8.574 5.331 1.00 91.88 106 ASN A O 1
ATOM 874 N N . ILE A 1 107 ? 6.045 -6.822 4.292 1.00 91.75 107 ILE A N 1
ATOM 875 C CA . ILE A 1 107 ? 6.708 -6.280 5.486 1.00 91.75 107 ILE A CA 1
ATOM 876 C C . ILE A 1 107 ? 5.679 -5.757 6.499 1.00 91.75 107 ILE A C 1
ATOM 878 O O . ILE A 1 107 ? 5.791 -6.019 7.693 1.00 91.75 107 ILE A O 1
ATOM 882 N N . GLN A 1 108 ? 4.651 -5.032 6.043 1.00 91.06 108 GLN A N 1
ATOM 883 C CA . GLN A 1 108 ? 3.697 -4.382 6.949 1.00 91.06 108 GLN A CA 1
ATOM 884 C C . GLN A 1 108 ? 2.619 -5.330 7.493 1.00 91.06 108 GLN A C 1
ATOM 886 O O . GLN A 1 108 ? 2.096 -5.106 8.588 1.00 91.06 108 GLN A O 1
ATOM 891 N N . LYS A 1 109 ? 2.244 -6.359 6.724 1.00 87.81 109 LYS A N 1
ATOM 892 C CA . LYS A 1 109 ? 1.169 -7.302 7.065 1.00 87.81 109 LYS A CA 1
ATOM 893 C C . LYS A 1 109 ? 1.320 -7.914 8.471 1.00 87.81 109 LYS A C 1
ATOM 895 O O . LYS A 1 109 ? 0.363 -7.787 9.236 1.00 87.81 109 LYS A O 1
ATOM 900 N N . PRO A 1 110 ? 2.452 -8.543 8.849 1.00 90.50 110 PRO A N 1
ATOM 901 C CA . PRO A 1 110 ? 2.580 -9.184 10.158 1.00 90.50 110 PRO A CA 1
ATOM 902 C C . PRO A 1 110 ? 2.513 -8.174 11.309 1.00 90.50 110 PRO A C 1
ATOM 904 O O . PRO A 1 110 ? 1.832 -8.428 12.300 1.00 90.50 110 PRO A O 1
ATOM 907 N N . GLU A 1 111 ? 3.134 -7.001 11.159 1.00 89.88 111 GLU A N 1
ATOM 908 C CA . GLU A 1 111 ? 3.111 -5.949 12.183 1.00 89.88 111 GLU A CA 1
ATOM 909 C C . GLU A 1 111 ? 1.683 -5.443 12.439 1.00 89.88 111 GLU A C 1
ATOM 911 O O . GLU A 1 111 ? 1.263 -5.273 13.584 1.00 89.88 111 GLU A O 1
ATOM 916 N N . LEU A 1 112 ? 0.906 -5.233 11.371 1.00 87.88 112 LEU A N 1
ATOM 917 C CA . LEU A 1 112 ? -0.488 -4.823 11.498 1.00 87.88 112 LEU A CA 1
ATOM 918 C C . LEU A 1 112 ? -1.329 -5.907 12.183 1.00 87.88 112 LEU A C 1
ATOM 920 O O . LEU A 1 112 ? -2.110 -5.590 13.078 1.00 87.88 112 LEU A O 1
ATOM 924 N N . LEU A 1 113 ? -1.176 -7.172 11.782 1.00 86.50 113 LEU A N 1
ATOM 925 C CA . LEU A 1 113 ? -1.914 -8.280 12.394 1.00 86.50 113 LEU A CA 1
ATOM 926 C C . LEU A 1 113 ? -1.588 -8.411 13.887 1.00 86.50 113 LEU A C 1
ATOM 928 O O . LEU A 1 113 ? -2.506 -8.565 14.690 1.00 86.50 113 LEU A O 1
ATOM 932 N N . ALA A 1 114 ? -0.317 -8.266 14.272 1.00 87.62 114 ALA A N 1
ATOM 933 C CA . ALA A 1 114 ? 0.104 -8.285 15.670 1.00 87.62 114 ALA A CA 1
ATOM 934 C C . ALA A 1 114 ? -0.531 -7.143 16.484 1.00 87.62 114 ALA A C 1
ATOM 936 O O . ALA A 1 114 ? -1.059 -7.380 17.572 1.00 87.62 114 ALA A O 1
ATOM 937 N N . LYS A 1 115 ? -0.553 -5.915 15.945 1.00 86.81 115 LYS A N 1
ATOM 938 C CA . LYS A 1 115 ? -1.195 -4.760 16.603 1.00 86.81 115 LYS A CA 1
ATOM 939 C C . LYS A 1 115 ? -2.699 -4.951 16.769 1.00 86.81 115 LYS A C 1
ATOM 941 O O . LYS A 1 115 ? -3.226 -4.712 17.853 1.00 86.81 115 LYS A O 1
ATOM 946 N N . LEU A 1 116 ? -3.384 -5.418 15.724 1.00 84.00 116 LEU A N 1
ATOM 947 C CA . LEU A 1 116 ? -4.821 -5.688 15.784 1.00 84.00 116 LEU A CA 1
ATOM 948 C C . LEU A 1 116 ? -5.138 -6.804 16.788 1.00 84.00 116 LEU A C 1
ATOM 950 O O . LEU A 1 116 ? -6.064 -6.662 17.582 1.00 84.00 116 LEU A O 1
ATOM 954 N N . ALA A 1 117 ? -4.342 -7.876 16.816 1.00 84.38 117 ALA A N 1
ATOM 955 C CA . ALA A 1 117 ? -4.493 -8.947 17.796 1.00 84.38 117 ALA A CA 1
ATOM 956 C C . ALA A 1 117 ? -4.282 -8.448 19.237 1.00 84.38 117 ALA A C 1
ATOM 958 O O . ALA A 1 117 ? -5.047 -8.808 20.131 1.00 84.38 117 ALA A O 1
ATOM 959 N N . ALA A 1 118 ? -3.291 -7.582 19.470 1.00 84.94 118 ALA A N 1
ATOM 960 C CA . ALA A 1 118 ? -3.055 -6.976 20.780 1.00 84.94 118 ALA A CA 1
ATOM 961 C C . ALA A 1 118 ? -4.220 -6.077 21.230 1.00 84.94 118 ALA A C 1
ATOM 963 O O . ALA A 1 118 ? -4.602 -6.103 22.400 1.00 84.94 118 ALA A O 1
ATOM 964 N N . MET A 1 119 ? -4.815 -5.315 20.307 1.00 80.88 119 MET A N 1
ATOM 965 C CA . MET A 1 119 ? -6.003 -4.497 20.580 1.00 80.88 119 MET A CA 1
ATOM 966 C C . MET A 1 119 ? -7.228 -5.344 20.939 1.00 80.88 119 MET A C 1
ATOM 968 O O . MET A 1 119 ? -7.967 -4.975 21.848 1.00 80.88 119 MET A O 1
ATOM 972 N N . LEU A 1 120 ? -7.418 -6.490 20.275 1.00 79.38 120 LEU A N 1
ATOM 973 C CA . LEU A 1 120 ? -8.492 -7.430 20.610 1.00 79.38 120 LEU A CA 1
ATOM 974 C C . LEU A 1 120 ? -8.283 -8.050 21.997 1.00 79.38 120 LEU A C 1
ATOM 976 O O . LEU A 1 120 ? -9.207 -8.044 22.803 1.00 79.38 120 LEU A O 1
ATOM 980 N N . LYS A 1 121 ? -7.066 -8.515 22.314 1.00 77.19 121 LYS A N 1
ATOM 981 C CA . LYS A 1 121 ? -6.749 -9.111 23.627 1.00 77.19 121 LYS A CA 1
ATOM 982 C C . LYS A 1 121 ? -6.967 -8.143 24.790 1.00 77.19 121 LYS A C 1
ATOM 984 O O . LYS A 1 121 ? -7.486 -8.547 25.818 1.00 77.19 121 LYS A O 1
ATOM 989 N N . LYS A 1 122 ? -6.621 -6.862 24.626 1.00 67.94 122 LYS A N 1
ATOM 990 C CA . LYS A 1 122 ? -6.864 -5.826 25.648 1.00 67.94 122 LYS A CA 1
ATOM 991 C C . LYS A 1 122 ? -8.349 -5.499 25.856 1.00 67.94 122 LYS A C 1
ATOM 993 O O . LYS A 1 122 ? -8.680 -4.796 26.803 1.00 67.94 122 LYS A O 1
ATOM 998 N N . GLY A 1 123 ? -9.225 -5.940 24.953 1.00 54.00 123 GLY A N 1
ATOM 999 C CA . GLY A 1 123 ? -10.657 -5.667 24.997 1.00 54.00 123 GLY A CA 1
ATOM 1000 C C . GLY A 1 123 ? -11.514 -6.785 25.585 1.00 54.00 123 GLY A C 1
ATOM 1001 O O . GLY A 1 123 ? -12.689 -6.524 25.811 1.00 54.00 123 GLY A O 1
ATOM 1002 N N . VAL A 1 124 ? -10.949 -7.974 25.814 1.00 51.06 124 VAL A N 1
ATOM 1003 C CA . VAL A 1 124 ? -11.621 -9.095 26.481 1.00 51.06 124 VAL A CA 1
ATOM 1004 C C . VAL A 1 124 ? -11.287 -9.002 27.968 1.00 51.06 124 VAL A C 1
ATOM 1006 O O . VAL A 1 124 ? -10.184 -9.360 28.378 1.00 51.06 124 VAL A O 1
ATOM 1009 N N . LYS A 1 125 ? -12.209 -8.453 28.752 1.00 39.25 125 LYS A N 1
ATOM 1010 C CA . LYS A 1 125 ? -12.212 -8.532 30.210 1.00 39.25 125 LYS A CA 1
ATOM 1011 C C . LYS A 1 125 ? -13.619 -8.888 30.653 1.00 39.25 125 LYS A C 1
ATOM 1013 O O . LYS A 1 125 ? -14.552 -8.371 29.999 1.00 39.25 125 LYS A O 1
#

Sequence (125 aa):
MRDQIHVKIEGVEKAVFNFKQLEKQKQADAQKELKKAAQSIRKNAKANVRAKGLVNTGELSKNIRTRKAGDYSYRVYVPKRIFYARFWELGTKRNPAKPFLFPAYNIQKPELLAKLAAMLKKGVK

Secondary structure (DSSP, 8-state):
---SEEE--TTHHHHHHHHHTS-HHHHHHHHHHHHHHHHHHHHHHHHHHHHTT--SSSHHHHH-EEEEEETTEEEEEE-TTSTTHHHHHH--SSS----SHHHHHHHHHHHHHHHHHHHHHTT--

pLDDT: mean 83.63, std 12.65, range [39.25, 95.44]

Radius of gyration: 16.21 Å; chains: 1; bounding box: 35×23×52 Å

Foldseek 3Di:
DDFDDKDKQPPCVVLLVLLVVADPVLLVVLLVL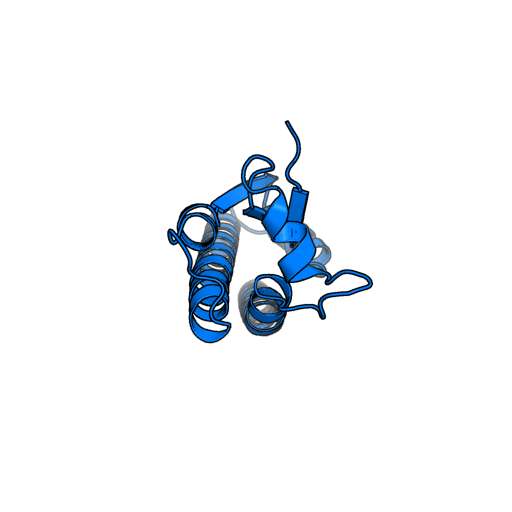LVVLLVQLLVQLLVLCVVLVVPDPSVQNVQQDKDAPDRSIIMTGGHCVPVCLVCQQCNDPVGHHSRRRVVSSVVSNVVSVVVSVVSSVVRDD